Protein AF-A0A382EM80-F1 (afdb_monomer_lite)

pLDDT: mean 90.79, std 9.09, range [47.22, 98.44]

Sequence (109 aa):
MYPLLPIPTELSFEPINLCNAKCYCCPYAWLGEDKEYRGKKMSTKQITLLMNSFADLLKKYNVPPWVAHVQPWRYSDPLVCPDLELILELAAKNKMQVIITTNGVSFTE

Organism: NCBI:txid408172

Structure (mmCIF, N/CA/C/O backbone):
data_AF-A0A382EM80-F1
#
_entry.id   AF-A0A382EM80-F1
#
loop_
_atom_site.group_PDB
_atom_site.id
_atom_site.type_symbol
_atom_site.label_atom_id
_atom_site.label_alt_id
_atom_site.label_comp_id
_atom_site.label_asym_id
_atom_site.label_entity_id
_atom_site.label_seq_id
_atom_site.pdbx_PDB_ins_code
_atom_site.Cartn_x
_atom_site.Cartn_y
_atom_site.Cartn_z
_atom_site.occupancy
_atom_site.B_iso_or_equiv
_atom_site.auth_seq_id
_atom_site.auth_comp_id
_atom_site.auth_asym_id
_atom_site.auth_atom_id
_atom_site.pdbx_PDB_model_num
ATOM 1 N N . MET A 1 1 ? -28.758 -3.752 5.246 1.00 47.22 1 MET A N 1
ATOM 2 C CA . MET A 1 1 ? -28.529 -2.327 4.928 1.00 47.22 1 MET A CA 1
ATOM 3 C C . MET A 1 1 ? -27.233 -1.948 5.618 1.00 47.22 1 MET A C 1
ATOM 5 O O . MET A 1 1 ? -27.162 -2.126 6.828 1.00 47.22 1 MET A O 1
ATOM 9 N N . TYR A 1 2 ? -26.184 -1.588 4.876 1.00 56.69 2 TYR A N 1
ATOM 10 C CA . TYR A 1 2 ? -24.927 -1.174 5.504 1.00 56.69 2 TYR A CA 1
ATOM 11 C C . TYR A 1 2 ? -25.200 0.066 6.367 1.00 56.69 2 TYR A C 1
ATOM 13 O O . TYR A 1 2 ? -25.930 0.947 5.905 1.00 56.69 2 TYR A O 1
ATOM 21 N N . PRO A 1 3 ? -24.700 0.135 7.613 1.00 64.56 3 PRO A N 1
ATOM 22 C CA . PRO A 1 3 ? -24.824 1.348 8.405 1.00 64.56 3 PRO A CA 1
ATOM 23 C C . PRO A 1 3 ? -24.213 2.512 7.618 1.00 64.56 3 PRO A C 1
ATOM 25 O O . PRO A 1 3 ? -23.118 2.386 7.072 1.00 64.56 3 PRO A O 1
ATOM 28 N N . LEU A 1 4 ? -24.944 3.625 7.529 1.00 74.44 4 LEU A N 1
ATOM 29 C CA . LEU A 1 4 ? -24.432 4.866 6.954 1.00 74.44 4 LEU A CA 1
ATOM 30 C C . LEU A 1 4 ? -23.273 5.343 7.830 1.00 74.44 4 LEU A C 1
ATOM 32 O O . LEU A 1 4 ? -23.479 5.909 8.903 1.00 74.44 4 LEU A O 1
ATOM 36 N N . LEU A 1 5 ? -22.052 5.063 7.389 1.00 80.25 5 LEU A N 1
ATOM 37 C CA . LEU A 1 5 ? -20.855 5.586 8.024 1.00 80.25 5 LEU A CA 1
ATOM 38 C C . LEU A 1 5 ? -20.639 7.024 7.533 1.00 80.25 5 LEU A C 1
ATOM 40 O O . LEU A 1 5 ? -20.741 7.283 6.335 1.00 80.25 5 LEU A O 1
ATOM 44 N N . PRO A 1 6 ? -20.323 7.974 8.429 1.00 88.12 6 PRO A N 1
ATOM 45 C CA . PRO A 1 6 ? -20.110 9.378 8.067 1.00 88.12 6 PRO A CA 1
ATOM 46 C C . PRO A 1 6 ? -18.750 9.623 7.390 1.00 88.12 6 PRO A C 1
ATOM 48 O O . PRO A 1 6 ? -18.378 10.769 7.148 1.00 88.12 6 PRO A O 1
ATOM 51 N N . ILE A 1 7 ? -17.986 8.559 7.128 1.00 92.12 7 ILE A N 1
ATOM 52 C CA . ILE A 1 7 ? -16.653 8.598 6.533 1.00 92.12 7 ILE A CA 1
ATOM 53 C C . ILE A 1 7 ? -16.512 7.516 5.460 1.00 92.12 7 ILE A C 1
ATOM 55 O O . ILE A 1 7 ? -17.178 6.480 5.548 1.00 92.12 7 ILE A O 1
ATOM 59 N N . PRO A 1 8 ? -15.604 7.703 4.491 1.00 92.81 8 PRO A N 1
ATOM 60 C CA . PRO A 1 8 ? -15.187 6.623 3.611 1.00 92.81 8 PRO A CA 1
ATOM 61 C C . PRO A 1 8 ? -14.561 5.476 4.411 1.00 92.81 8 PRO A C 1
ATOM 63 O O . PRO A 1 8 ? -13.757 5.702 5.315 1.00 92.81 8 PRO A O 1
ATOM 66 N N . THR A 1 9 ? -14.895 4.242 4.041 1.00 93.50 9 THR A N 1
ATOM 67 C CA . THR A 1 9 ? -14.228 3.023 4.528 1.00 93.50 9 THR A CA 1
ATOM 68 C C . THR A 1 9 ? -13.182 2.501 3.551 1.00 93.50 9 THR A C 1
ATOM 70 O O . THR A 1 9 ? -12.638 1.422 3.762 1.00 93.50 9 THR A O 1
ATOM 73 N N . GLU A 1 10 ? -12.887 3.253 2.494 1.00 95.44 10 GLU A N 1
ATOM 74 C CA . GLU A 1 10 ? -11.867 2.910 1.512 1.00 95.44 10 GLU A CA 1
ATOM 75 C C . GLU A 1 10 ? -10.877 4.063 1.349 1.00 95.44 10 GLU A C 1
ATOM 77 O O . GLU A 1 10 ? -11.270 5.220 1.179 1.00 95.44 10 GLU A O 1
ATOM 82 N N . LEU A 1 11 ? -9.589 3.729 1.387 1.00 96.31 11 LEU A N 1
ATOM 83 C CA . LEU A 1 11 ? -8.491 4.630 1.073 1.00 96.31 11 LEU A CA 1
ATOM 84 C C . LEU A 1 11 ? -7.753 4.108 -0.159 1.00 96.31 11 LEU A C 1
ATOM 86 O O . LEU A 1 11 ? -7.043 3.108 -0.076 1.00 96.31 11 LEU A O 1
ATOM 90 N N . SER A 1 12 ? -7.846 4.821 -1.278 1.00 95.06 12 SER A N 1
ATOM 91 C CA . SER A 1 12 ? -7.058 4.518 -2.476 1.00 95.06 12 SER A CA 1
ATOM 92 C C . SER A 1 12 ? -6.058 5.632 -2.800 1.00 95.06 12 SER A C 1
ATOM 94 O O . SER A 1 12 ? -6.420 6.804 -2.936 1.00 95.06 12 SER A O 1
ATOM 96 N N . PHE A 1 13 ? -4.783 5.268 -2.945 1.00 94.69 13 PHE A N 1
ATOM 97 C CA . PHE A 1 13 ? -3.670 6.193 -3.184 1.00 94.69 13 PHE A CA 1
ATOM 98 C C . PHE A 1 13 ? -2.569 5.542 -4.030 1.00 94.69 13 PHE A C 1
ATOM 100 O O . PHE A 1 13 ? -2.560 4.329 -4.214 1.00 94.69 13 PHE A O 1
ATOM 107 N N . GLU A 1 14 ? -1.647 6.348 -4.551 1.00 93.19 14 GLU A N 1
ATOM 108 C CA . GLU A 1 14 ? -0.570 5.875 -5.425 1.00 93.19 14 GLU A CA 1
ATOM 109 C C . GLU A 1 14 ? 0.789 6.108 -4.742 1.00 93.19 14 GLU A C 1
ATOM 111 O O . GLU A 1 14 ? 1.279 7.240 -4.732 1.00 93.19 14 GLU A O 1
ATOM 116 N N . PRO A 1 15 ? 1.384 5.088 -4.090 1.00 94.19 15 PRO A N 1
ATOM 117 C CA . PRO A 1 15 ? 2.646 5.259 -3.365 1.00 94.19 15 PRO A CA 1
ATOM 118 C C . PRO A 1 15 ? 3.829 5.498 -4.309 1.00 94.19 15 PRO A C 1
ATOM 120 O O . PRO A 1 15 ? 4.790 6.169 -3.933 1.00 94.19 15 PRO A O 1
ATOM 123 N N . ILE A 1 16 ? 3.765 4.977 -5.533 1.00 92.75 16 ILE A N 1
ATOM 124 C CA . ILE A 1 16 ? 4.762 5.182 -6.579 1.00 92.75 16 ILE A CA 1
ATOM 125 C C . ILE A 1 16 ? 4.087 5.101 -7.939 1.00 92.75 16 ILE A C 1
ATOM 127 O O . ILE A 1 16 ? 3.285 4.211 -8.152 1.00 92.75 16 ILE A O 1
ATOM 131 N N . ASN A 1 17 ? 4.454 5.968 -8.875 1.00 91.06 17 ASN A N 1
ATOM 132 C CA . ASN A 1 17 ? 3.991 5.917 -10.261 1.00 91.06 17 ASN A CA 1
ATOM 133 C C . ASN A 1 17 ? 4.902 5.003 -11.100 1.00 91.06 17 ASN A C 1
ATOM 135 O O . ASN A 1 17 ? 5.746 5.487 -11.864 1.00 91.06 17 ASN A O 1
ATOM 139 N N . LEU A 1 18 ? 4.809 3.685 -10.913 1.00 90.31 18 LEU A N 1
ATOM 140 C CA . LEU A 1 18 ? 5.691 2.723 -11.575 1.00 90.31 18 LEU A CA 1
ATOM 141 C C . LEU A 1 18 ? 4.985 1.397 -11.874 1.00 90.31 18 LEU A C 1
ATOM 143 O O . LEU A 1 18 ? 4.429 0.757 -10.992 1.00 90.31 18 LEU A O 1
ATOM 147 N N . CYS A 1 19 ? 5.074 0.953 -13.125 1.00 90.75 19 CYS A N 1
ATOM 148 C CA . CYS A 1 19 ? 4.590 -0.346 -13.581 1.00 90.75 19 CYS A CA 1
ATOM 149 C C . CYS A 1 19 ? 5.641 -0.972 -14.510 1.00 90.75 19 CYS A C 1
ATOM 151 O O . CYS A 1 19 ? 6.291 -0.257 -15.279 1.00 90.75 19 CYS A O 1
ATOM 153 N N . ASN A 1 20 ? 5.827 -2.292 -14.429 1.00 90.25 20 ASN A N 1
ATOM 154 C CA . ASN A 1 20 ? 6.732 -3.069 -15.287 1.00 90.25 20 ASN A CA 1
ATOM 155 C C . ASN A 1 20 ? 6.047 -3.680 -16.521 1.00 90.25 20 ASN A C 1
ATOM 157 O O . ASN A 1 20 ? 6.732 -4.250 -17.366 1.00 90.25 20 ASN A O 1
ATOM 161 N N . ALA A 1 21 ? 4.728 -3.534 -16.666 1.00 89.62 21 ALA A N 1
ATOM 162 C CA . ALA A 1 21 ? 3.988 -4.030 -17.820 1.00 89.62 21 ALA A CA 1
ATOM 163 C C . ALA A 1 21 ? 3.577 -2.903 -18.777 1.00 89.62 21 ALA A C 1
ATOM 165 O O . ALA A 1 21 ? 3.237 -1.793 -18.368 1.00 89.62 21 ALA A O 1
ATOM 166 N N . LYS A 1 22 ? 3.539 -3.222 -20.075 1.00 87.69 22 LYS A N 1
ATOM 167 C CA . LYS A 1 22 ? 2.932 -2.385 -21.119 1.00 87.69 22 LYS A CA 1
ATOM 168 C C . LYS A 1 22 ? 1.667 -3.057 -21.645 1.00 87.69 22 LYS A C 1
ATOM 170 O O . LYS A 1 22 ? 1.659 -3.639 -22.727 1.00 87.69 22 LYS A O 1
ATOM 175 N N . CYS A 1 23 ? 0.603 -3.020 -20.850 1.00 88.94 23 CYS A N 1
ATOM 176 C CA . CYS A 1 23 ? -0.668 -3.634 -21.226 1.00 88.94 23 CYS A CA 1
ATOM 177 C C . CYS A 1 23 ? -1.341 -2.835 -22.352 1.00 88.94 23 CYS A C 1
ATOM 179 O O . CYS A 1 23 ? -1.526 -1.626 -22.221 1.00 88.94 23 CYS A O 1
ATOM 181 N N . TYR A 1 24 ? -1.771 -3.520 -23.417 1.00 89.25 24 TYR A N 1
ATOM 182 C CA . TYR A 1 24 ? -2.425 -2.909 -24.585 1.00 89.25 24 TYR A CA 1
ATOM 183 C C . TYR A 1 24 ? -3.646 -2.045 -24.223 1.00 89.25 24 TYR A C 1
ATOM 185 O O . TYR A 1 24 ? -3.866 -0.997 -24.819 1.00 89.25 24 TYR A O 1
ATOM 193 N N . CYS A 1 25 ? -4.424 -2.466 -23.224 1.00 89.69 25 CYS A N 1
ATOM 194 C CA . CYS A 1 25 ? -5.643 -1.787 -22.792 1.00 89.69 25 CYS A CA 1
ATOM 195 C C . CYS A 1 25 ? -5.447 -0.823 -21.612 1.00 89.69 25 CYS A C 1
ATOM 197 O O . CYS A 1 25 ? -6.441 -0.332 -21.083 1.00 89.69 25 CYS A O 1
ATOM 199 N N . CYS A 1 26 ? -4.213 -0.565 -21.156 1.00 89.19 26 CYS A N 1
ATOM 200 C CA . CYS A 1 26 ? -4.004 0.297 -19.994 1.00 89.19 26 CYS A CA 1
ATOM 201 C C . CYS A 1 26 ? -4.363 1.755 -20.338 1.00 89.19 26 CYS A C 1
ATOM 203 O O . CYS A 1 26 ? -3.665 2.374 -21.146 1.00 89.19 26 CYS A O 1
ATOM 205 N N . PRO A 1 27 ? -5.382 2.355 -19.689 1.00 87.06 27 PRO A N 1
ATOM 206 C CA . PRO A 1 27 ? -5.765 3.744 -19.957 1.00 87.06 27 PRO A CA 1
ATOM 207 C C . PRO A 1 27 ? -4.705 4.757 -19.484 1.00 87.06 27 PRO A C 1
ATOM 209 O O . PRO A 1 27 ? -4.790 5.945 -19.794 1.00 87.06 27 PRO A O 1
ATOM 212 N N . TYR A 1 28 ? -3.684 4.277 -18.768 1.00 84.12 28 TYR A N 1
ATOM 213 C CA . TYR A 1 28 ? -2.577 5.043 -18.201 1.00 84.12 28 TYR A CA 1
ATOM 214 C C . TYR A 1 28 ? -1.223 4.681 -18.820 1.00 84.12 28 TYR A C 1
ATOM 216 O O . TYR A 1 28 ? -0.193 5.112 -18.312 1.00 84.12 28 TYR A O 1
ATOM 224 N N . ALA A 1 29 ? -1.186 3.911 -19.917 1.00 82.75 29 ALA A N 1
ATOM 225 C CA . ALA A 1 29 ? 0.074 3.506 -20.551 1.00 82.75 29 ALA A CA 1
ATOM 226 C C . ALA A 1 29 ? 0.971 4.712 -20.897 1.00 82.75 29 ALA A C 1
ATOM 228 O O . ALA A 1 29 ? 2.185 4.659 -20.710 1.00 82.75 29 ALA A O 1
ATOM 229 N N . TRP A 1 30 ? 0.356 5.821 -21.315 1.00 81.88 30 TRP A N 1
ATOM 230 C CA . TRP A 1 30 ? 1.029 7.079 -21.642 1.00 81.88 30 TRP A CA 1
ATOM 231 C C . TRP A 1 30 ? 1.690 7.755 -20.425 1.00 81.88 30 TRP A C 1
ATOM 233 O O . TRP A 1 30 ? 2.725 8.400 -20.577 1.00 81.88 30 TRP A O 1
ATOM 243 N N . LEU A 1 31 ? 1.166 7.565 -19.206 1.00 81.88 31 LEU A N 1
ATOM 244 C CA . LEU A 1 31 ? 1.765 8.104 -17.976 1.00 81.88 31 LEU A CA 1
ATOM 245 C C . LEU A 1 31 ? 3.114 7.450 -17.647 1.00 81.88 31 LEU A C 1
ATOM 247 O O . LEU A 1 31 ? 3.964 8.064 -17.007 1.00 81.88 31 LEU A O 1
ATOM 251 N N . GLY A 1 32 ? 3.342 6.217 -18.109 1.00 77.44 32 GLY A N 1
ATOM 252 C CA . GLY A 1 32 ? 4.644 5.556 -18.005 1.00 77.44 32 GLY A CA 1
ATOM 253 C C . GLY A 1 32 ? 5.715 6.152 -18.931 1.00 77.44 32 GLY A C 1
ATOM 254 O O . GLY A 1 32 ? 6.903 5.884 -18.746 1.00 77.44 32 GLY A O 1
ATOM 255 N N . GLU A 1 33 ? 5.323 6.950 -19.924 1.00 81.88 33 GLU A N 1
ATOM 256 C CA . GLU A 1 33 ? 6.241 7.620 -20.855 1.00 81.88 33 GLU A CA 1
ATOM 257 C C . GLU A 1 33 ? 6.563 9.056 -20.421 1.00 81.88 33 GLU A C 1
ATOM 259 O O . GLU A 1 33 ? 7.617 9.591 -20.774 1.00 81.88 33 GLU A O 1
ATOM 264 N N . ASP A 1 34 ? 5.702 9.654 -19.595 1.00 86.44 34 ASP A N 1
ATOM 265 C CA . ASP A 1 34 ? 5.919 10.969 -19.006 1.00 86.44 34 ASP A CA 1
ATOM 266 C C . ASP A 1 34 ? 7.006 10.913 -17.916 1.00 86.44 34 ASP A C 1
ATOM 268 O O . ASP A 1 34 ? 6.823 10.350 -16.833 1.00 86.44 34 ASP A O 1
ATOM 272 N N . LYS A 1 35 ? 8.156 11.534 -18.199 1.00 82.88 35 LYS A N 1
ATOM 273 C CA . LYS A 1 35 ? 9.303 11.625 -17.278 1.00 82.88 35 LYS A CA 1
ATOM 274 C C . LYS A 1 35 ? 8.994 12.436 -16.024 1.00 82.88 35 LYS A C 1
ATOM 276 O O . LYS A 1 35 ? 9.617 12.207 -14.992 1.00 82.88 35 LYS A O 1
ATOM 281 N N . GLU A 1 36 ? 8.043 13.359 -16.111 1.00 85.81 36 GLU A N 1
ATOM 282 C CA . GLU A 1 36 ? 7.579 14.136 -14.972 1.00 85.81 36 GLU A CA 1
ATOM 283 C C . GLU A 1 36 ? 6.579 13.351 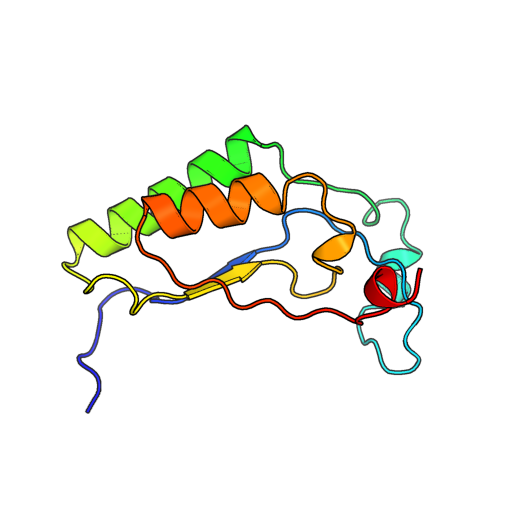-14.127 1.00 85.81 36 GLU A C 1
ATOM 285 O O . GLU A 1 36 ? 6.275 13.771 -13.017 1.00 85.81 36 GLU A O 1
ATOM 290 N N . TYR A 1 37 ? 6.056 12.217 -14.588 1.00 82.94 37 TYR A N 1
ATOM 291 C CA . TYR A 1 37 ? 5.112 11.412 -13.817 1.00 82.94 37 TYR A CA 1
ATOM 292 C C . TYR A 1 37 ? 5.734 10.112 -13.310 1.00 82.94 37 TYR A C 1
ATOM 294 O O . TYR A 1 37 ? 5.559 9.759 -12.139 1.00 82.94 37 TYR A O 1
ATOM 302 N N . ARG A 1 38 ? 6.481 9.413 -14.168 1.00 85.31 38 ARG A N 1
ATOM 303 C CA . ARG A 1 38 ? 7.072 8.107 -13.877 1.00 85.31 38 ARG A CA 1
ATOM 304 C C . ARG A 1 38 ? 8.093 8.181 -12.747 1.00 85.31 38 ARG A C 1
ATOM 306 O O . ARG A 1 38 ? 8.989 9.017 -12.734 1.00 85.31 38 ARG A O 1
ATOM 313 N N . GLY A 1 39 ? 7.992 7.242 -11.811 1.00 84.00 39 GLY A N 1
ATOM 314 C CA . GLY A 1 39 ? 8.925 7.107 -10.694 1.00 84.00 39 GLY A CA 1
ATOM 315 C C . GLY A 1 39 ? 8.744 8.150 -9.590 1.00 84.00 39 GLY A C 1
ATOM 316 O O . GLY A 1 39 ? 9.406 8.039 -8.556 1.00 84.00 39 GLY A O 1
ATOM 317 N N . LYS A 1 40 ? 7.826 9.121 -9.747 1.00 90.62 40 LYS A N 1
ATOM 318 C CA . LYS A 1 40 ? 7.389 9.950 -8.620 1.00 90.62 40 LYS A CA 1
ATOM 319 C C . LYS A 1 40 ? 6.808 9.035 -7.550 1.00 90.62 40 LYS A C 1
ATOM 321 O O . LYS A 1 40 ? 5.971 8.181 -7.838 1.00 90.62 40 LYS A O 1
ATOM 326 N N . LYS A 1 41 ? 7.291 9.204 -6.323 1.00 93.19 41 LYS A N 1
ATOM 327 C CA . LYS A 1 41 ? 6.923 8.370 -5.184 1.00 93.19 41 LYS A CA 1
ATOM 328 C C . LYS A 1 41 ? 6.641 9.210 -3.958 1.00 93.19 41 LYS A C 1
ATOM 330 O O . LYS A 1 41 ? 7.261 10.255 -3.748 1.00 93.19 41 LYS A O 1
ATOM 335 N N . MET A 1 42 ? 5.735 8.716 -3.132 1.00 95.56 42 MET A N 1
ATOM 336 C CA . MET A 1 42 ? 5.599 9.175 -1.764 1.00 95.56 42 MET A CA 1
ATOM 337 C C . MET A 1 42 ? 6.834 8.749 -0.969 1.00 95.56 42 MET A C 1
ATOM 339 O O . MET A 1 42 ? 7.429 7.701 -1.203 1.00 95.56 42 MET A O 1
ATOM 343 N N . SER A 1 43 ? 7.227 9.566 -0.001 1.00 96.69 43 SER A N 1
ATOM 344 C CA . SER A 1 43 ? 8.169 9.128 1.025 1.00 96.69 43 SER A CA 1
ATOM 345 C C . SER A 1 43 ? 7.491 8.164 2.002 1.00 96.69 43 SER A C 1
ATOM 347 O O . SER A 1 43 ? 6.308 8.307 2.316 1.00 96.69 43 SER A O 1
ATOM 349 N N . THR A 1 44 ? 8.271 7.260 2.593 1.00 96.31 44 THR A N 1
ATOM 350 C CA . THR A 1 44 ? 7.858 6.376 3.697 1.00 96.31 44 THR A CA 1
ATOM 351 C C . THR A 1 44 ? 7.146 7.140 4.825 1.00 96.31 44 THR A C 1
ATOM 353 O O . THR A 1 44 ? 6.150 6.670 5.377 1.00 96.31 44 THR A O 1
ATOM 356 N N . LYS A 1 45 ? 7.590 8.370 5.135 1.00 97.75 45 LYS A N 1
ATOM 357 C CA . LYS A 1 45 ? 6.933 9.250 6.118 1.00 97.75 45 LYS A CA 1
ATOM 358 C C . LYS A 1 45 ? 5.527 9.664 5.680 1.00 97.75 45 LYS A C 1
ATOM 360 O O . LYS A 1 45 ? 4.617 9.646 6.502 1.00 97.75 45 LYS A O 1
ATOM 365 N N . GLN A 1 46 ? 5.337 10.017 4.408 1.00 97.88 46 GLN A N 1
ATOM 366 C CA . GLN A 1 46 ? 4.021 10.381 3.872 1.00 97.88 46 GLN A CA 1
ATOM 367 C C . GLN A 1 46 ? 3.063 9.185 3.864 1.00 97.88 46 GLN A C 1
ATOM 369 O O . GLN A 1 46 ? 1.912 9.348 4.257 1.00 97.88 46 GLN A O 1
ATOM 374 N N . ILE A 1 47 ? 3.537 7.992 3.485 1.00 97.81 47 ILE A N 1
ATOM 375 C CA . ILE A 1 47 ? 2.746 6.748 3.522 1.00 97.81 47 ILE A CA 1
ATOM 376 C C . ILE A 1 47 ? 2.313 6.446 4.963 1.00 97.81 47 ILE A C 1
ATOM 378 O O . ILE A 1 47 ? 1.127 6.277 5.243 1.00 97.81 47 ILE A O 1
ATOM 382 N N . THR A 1 48 ? 3.267 6.473 5.896 1.00 98.31 48 THR A N 1
ATOM 383 C CA . THR A 1 48 ? 3.018 6.230 7.324 1.00 98.31 48 THR A CA 1
ATOM 384 C C . THR A 1 48 ? 2.015 7.225 7.903 1.00 98.31 48 THR A C 1
ATOM 386 O O . THR A 1 48 ? 1.095 6.830 8.620 1.00 98.31 48 THR A O 1
ATOM 389 N N . LEU A 1 49 ? 2.174 8.516 7.596 1.00 98.44 49 LEU A N 1
ATOM 390 C CA . LEU A 1 49 ? 1.263 9.558 8.060 1.00 98.44 49 LEU A CA 1
ATOM 391 C C . LEU A 1 49 ? -0.149 9.339 7.510 1.00 98.44 49 LEU A C 1
ATOM 393 O O . LEU A 1 49 ? -1.105 9.380 8.281 1.00 98.44 49 LEU A O 1
ATOM 397 N N . LEU A 1 50 ? -0.280 9.078 6.207 1.00 98.12 50 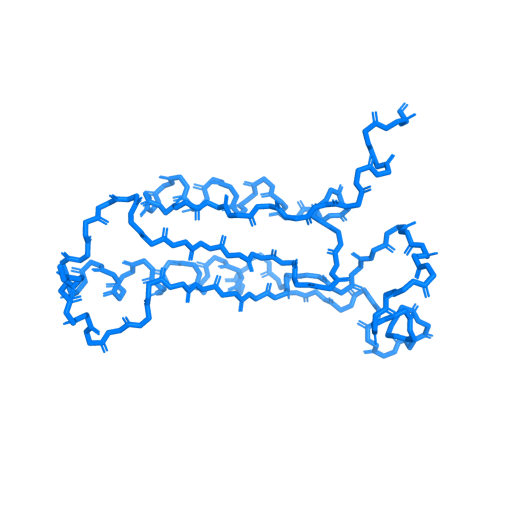LEU A N 1
ATOM 398 C CA . LEU A 1 50 ? -1.569 8.873 5.549 1.00 98.12 50 LEU A CA 1
ATOM 399 C C . LEU A 1 50 ? -2.321 7.676 6.143 1.00 98.12 50 LEU A C 1
ATOM 401 O O . LEU A 1 50 ? -3.472 7.816 6.556 1.00 98.12 50 LEU A O 1
ATOM 405 N N . MET A 1 51 ? -1.664 6.516 6.230 1.00 98.19 51 MET A N 1
ATOM 406 C CA . MET A 1 51 ? -2.299 5.282 6.699 1.00 98.19 51 MET A CA 1
ATOM 407 C C . MET A 1 51 ? -2.706 5.358 8.171 1.00 98.19 51 MET A C 1
ATOM 409 O O . MET A 1 51 ? -3.810 4.941 8.519 1.00 98.19 51 MET A O 1
ATOM 413 N N . ASN A 1 52 ? -1.859 5.928 9.035 1.00 98.44 52 ASN A N 1
ATOM 414 C CA . ASN A 1 52 ? -2.213 6.097 10.446 1.00 98.44 52 ASN A CA 1
ATOM 415 C C . ASN A 1 52 ? -3.319 7.143 10.632 1.00 98.44 52 ASN A C 1
ATOM 417 O O . ASN A 1 52 ? -4.237 6.909 11.409 1.00 98.44 52 ASN A O 1
ATOM 421 N N . SER A 1 53 ? -3.296 8.244 9.871 1.00 98.19 53 SER A N 1
ATOM 422 C CA . SER A 1 53 ? -4.358 9.262 9.937 1.00 98.19 53 SER A CA 1
ATOM 423 C C . SER A 1 53 ? -5.714 8.696 9.511 1.00 98.19 53 SER A C 1
ATOM 425 O O . SER A 1 53 ? -6.733 8.984 10.138 1.00 98.19 53 SER A O 1
ATOM 427 N N . PHE A 1 54 ? -5.736 7.856 8.471 1.00 98.00 54 PHE A N 1
ATOM 428 C CA . PHE A 1 54 ? -6.949 7.153 8.060 1.00 98.00 54 PHE A CA 1
ATOM 429 C C . PHE A 1 54 ? -7.420 6.167 9.137 1.00 98.00 54 PHE A C 1
ATOM 431 O O . PHE A 1 54 ? -8.591 6.179 9.507 1.00 98.00 54 PHE A O 1
ATOM 438 N N . ALA A 1 55 ? -6.513 5.381 9.721 1.00 97.81 55 ALA A N 1
ATOM 439 C CA . ALA A 1 55 ? -6.851 4.467 10.809 1.00 97.81 55 ALA A CA 1
ATOM 440 C C . ALA A 1 55 ? -7.402 5.185 12.053 1.00 97.81 55 ALA A C 1
ATOM 442 O O . ALA A 1 55 ? -8.335 4.698 12.692 1.00 97.81 55 ALA A O 1
ATOM 443 N N . ASP A 1 56 ? -6.865 6.353 12.398 1.00 97.88 56 ASP A N 1
ATOM 444 C CA . ASP A 1 56 ? -7.358 7.153 13.518 1.00 97.88 56 ASP A CA 1
ATOM 445 C C . ASP A 1 56 ? -8.754 7.724 13.239 1.00 97.88 56 ASP A C 1
ATOM 447 O O . ASP A 1 56 ? -9.594 7.768 14.142 1.00 97.88 56 ASP A O 1
ATOM 451 N N . LEU A 1 57 ? -9.051 8.065 11.980 1.00 96.56 57 LEU A N 1
ATOM 452 C CA . LEU A 1 57 ? -10.403 8.418 11.550 1.00 96.56 57 LEU A CA 1
ATOM 453 C C . LEU A 1 57 ? -11.369 7.234 11.721 1.00 96.56 57 LEU A C 1
ATOM 455 O O . LEU A 1 57 ? -12.446 7.406 12.289 1.00 96.56 57 LEU A O 1
ATOM 459 N N . LEU A 1 58 ? -10.977 6.027 11.304 1.00 96.38 58 LEU A N 1
ATOM 460 C CA . LEU A 1 58 ? -11.787 4.814 11.477 1.00 96.38 58 LEU A CA 1
ATOM 461 C C . LEU A 1 58 ? -12.095 4.539 12.958 1.00 96.38 58 LEU A C 1
ATOM 463 O O . LEU A 1 58 ? -13.248 4.282 13.309 1.00 96.38 58 LEU A O 1
ATOM 467 N N . LYS A 1 59 ? -11.092 4.666 13.839 1.00 95.94 59 LYS A N 1
ATOM 468 C CA . LYS A 1 59 ? -11.265 4.521 15.296 1.00 95.94 59 LYS A CA 1
ATOM 469 C C . LYS A 1 59 ? -12.207 5.579 15.863 1.00 95.94 59 LYS A C 1
ATOM 471 O O . LYS A 1 59 ? -13.099 5.239 16.633 1.00 95.94 59 LYS A O 1
ATOM 476 N N . LYS A 1 60 ? -12.047 6.846 15.459 1.00 96.12 60 LYS A N 1
ATOM 477 C CA . LYS A 1 60 ? -12.898 7.962 15.904 1.00 96.12 60 LYS A CA 1
ATOM 478 C C . LYS A 1 60 ? -14.383 7.700 15.638 1.00 96.12 60 LYS A C 1
ATOM 480 O O . LYS A 1 60 ? -15.221 8.100 16.440 1.00 96.12 60 LYS A O 1
ATOM 485 N N . TYR A 1 61 ? -14.699 7.035 14.530 1.00 94.75 61 TYR A N 1
ATOM 486 C CA . TYR A 1 61 ? -16.070 6.701 14.140 1.00 94.75 61 TYR A CA 1
ATOM 487 C C . TYR A 1 61 ? -16.476 5.257 14.470 1.00 94.75 61 TYR A C 1
ATOM 489 O O . TYR A 1 61 ? -17.516 4.801 14.002 1.00 94.75 61 TYR A O 1
ATOM 497 N N . ASN A 1 62 ? -15.699 4.552 15.302 1.00 94.00 62 ASN A N 1
ATOM 498 C CA . ASN A 1 62 ? -15.966 3.180 15.742 1.00 94.00 62 ASN A CA 1
ATOM 499 C C . ASN A 1 62 ? -16.204 2.193 14.583 1.00 94.00 62 ASN A C 1
ATOM 501 O O . ASN A 1 62 ? -17.031 1.285 14.691 1.00 94.00 62 ASN A O 1
ATOM 505 N N . VAL A 1 63 ? -15.487 2.361 13.466 1.00 93.50 63 VAL A N 1
ATOM 506 C CA . VAL A 1 63 ? -15.549 1.401 12.359 1.00 93.50 63 VAL A CA 1
ATOM 507 C C . VAL A 1 63 ? -14.950 0.071 12.836 1.00 93.50 63 VAL A C 1
ATOM 509 O O . VAL A 1 63 ? -13.841 0.073 13.382 1.00 93.50 63 VAL A O 1
ATOM 512 N N . PRO A 1 64 ? -15.646 -1.068 12.658 1.00 93.62 64 PRO A N 1
ATOM 513 C CA . PRO A 1 64 ? -15.127 -2.356 13.095 1.00 93.62 64 PRO A CA 1
ATOM 514 C C . PRO A 1 64 ? -13.802 -2.710 12.398 1.00 93.62 64 PRO A C 1
ATOM 516 O O . PRO A 1 64 ? -13.592 -2.345 11.236 1.00 93.62 64 PRO A O 1
ATOM 519 N N . PRO A 1 65 ? -12.907 -3.447 13.079 1.00 95.81 65 PRO A N 1
ATOM 520 C CA . PRO A 1 65 ? -11.665 -3.907 12.469 1.00 95.81 65 PRO A CA 1
ATOM 521 C C . PRO A 1 65 ? -11.959 -4.785 11.248 1.00 95.81 65 PRO A C 1
ATOM 523 O O . PRO A 1 65 ? -12.950 -5.512 11.225 1.00 95.81 65 PRO A O 1
ATOM 526 N N . TRP A 1 66 ? -11.074 -4.735 10.255 1.00 95.44 66 TRP A N 1
ATOM 527 C CA . TRP A 1 66 ? -11.140 -5.517 9.016 1.00 95.44 66 TRP A CA 1
ATOM 528 C C . TRP A 1 66 ? -12.362 -5.243 8.130 1.00 95.44 66 TRP A C 1
ATOM 530 O O . TRP A 1 66 ? -12.669 -6.055 7.265 1.00 95.44 66 TRP A O 1
ATOM 540 N N . VAL A 1 67 ? -13.046 -4.110 8.314 1.00 93.75 67 VAL A N 1
ATOM 541 C CA . VAL A 1 67 ? -14.130 -3.652 7.421 1.00 93.75 67 VAL A CA 1
ATOM 542 C C . VAL A 1 67 ? -13.637 -2.620 6.408 1.00 93.75 67 VAL A C 1
ATOM 544 O O . VAL A 1 67 ? -14.140 -2.559 5.288 1.00 93.75 67 VAL A O 1
ATOM 547 N N . ALA A 1 68 ? -12.671 -1.792 6.803 1.00 95.62 68 ALA A N 1
ATOM 548 C CA . ALA A 1 68 ? -12.094 -0.791 5.922 1.00 95.62 68 ALA A CA 1
ATOM 549 C C . ALA A 1 68 ? -11.027 -1.399 5.006 1.00 95.62 68 ALA A C 1
ATOM 551 O O . ALA A 1 68 ? -10.266 -2.279 5.423 1.00 95.62 68 ALA A O 1
ATOM 552 N N . HIS A 1 69 ? -10.953 -0.872 3.788 1.00 96.31 69 HIS A N 1
ATOM 553 C CA . HIS A 1 69 ? -10.021 -1.305 2.759 1.00 96.31 69 HIS A CA 1
ATOM 554 C C . HIS A 1 69 ? -9.019 -0.200 2.446 1.00 96.31 69 HIS A C 1
ATOM 556 O O . HIS A 1 69 ? -9.336 0.990 2.423 1.00 96.31 69 HIS A O 1
ATOM 562 N N . VAL A 1 70 ? -7.798 -0.615 2.157 1.00 96.75 70 VAL A N 1
ATOM 563 C CA . VAL A 1 70 ? -6.790 0.200 1.507 1.00 96.75 70 VAL A CA 1
ATOM 564 C C . VAL A 1 70 ? -6.564 -0.413 0.136 1.00 96.75 70 VAL A C 1
ATOM 566 O O . VAL A 1 70 ? -6.299 -1.609 0.032 1.00 96.75 70 VAL A O 1
ATOM 569 N N . GLN A 1 71 ? -6.665 0.395 -0.911 1.00 94.88 71 GLN A N 1
ATOM 570 C CA . GLN A 1 71 ? -6.390 -0.020 -2.283 1.00 94.88 71 GLN A CA 1
ATOM 571 C C . GLN A 1 71 ? -5.285 0.875 -2.852 1.00 94.88 71 GLN A C 1
ATOM 573 O O . GLN A 1 71 ? -5.563 1.869 -3.535 1.00 94.88 71 GLN A O 1
ATOM 578 N N . PRO A 1 72 ? -4.020 0.596 -2.498 1.00 83.06 72 PRO A N 1
ATOM 579 C CA . PRO A 1 72 ? -2.890 1.293 -3.078 1.00 83.06 72 PRO A CA 1
ATOM 580 C C . PRO A 1 72 ? -2.677 0.784 -4.514 1.00 83.06 72 PRO A C 1
ATOM 582 O O . PRO A 1 72 ? -3.150 -0.296 -4.860 1.00 83.06 72 PRO A O 1
ATOM 585 N N . TRP A 1 73 ? -1.970 1.547 -5.346 1.00 90.56 73 TRP A N 1
ATOM 586 C CA . TRP A 1 73 ? -1.654 1.177 -6.736 1.00 90.56 73 TRP A CA 1
ATOM 587 C C . TRP A 1 73 ? -2.882 1.096 -7.647 1.00 90.56 73 TRP A C 1
ATOM 589 O O . TRP A 1 73 ? -3.339 0.025 -8.041 1.00 90.56 73 TRP A O 1
ATOM 599 N N . ARG A 1 74 ? -3.430 2.259 -8.014 1.00 82.19 74 ARG A N 1
ATOM 600 C CA . ARG A 1 74 ? -4.520 2.302 -9.002 1.00 82.19 74 ARG A CA 1
ATOM 601 C C . ARG A 1 74 ? -4.003 2.069 -10.415 1.00 82.19 74 ARG A C 1
ATOM 603 O O . ARG A 1 74 ? -4.715 1.493 -11.234 1.00 82.19 74 ARG A O 1
ATOM 610 N N . TYR A 1 75 ? -2.806 2.573 -10.708 1.00 83.75 75 TYR A N 1
ATOM 611 C CA . TYR A 1 75 ? -2.252 2.613 -12.069 1.00 83.75 75 TYR A CA 1
ATOM 612 C C . TYR A 1 75 ? -0.861 1.985 -12.166 1.00 83.75 75 TYR A C 1
ATOM 614 O O . TYR A 1 75 ? -0.368 1.708 -13.262 1.00 83.75 75 TYR A O 1
ATOM 622 N N . SER A 1 76 ? -0.236 1.774 -11.017 1.00 89.88 76 SER A N 1
ATOM 623 C CA . SER A 1 76 ? 1.070 1.152 -10.863 1.00 89.88 76 SER A CA 1
ATOM 624 C C . SER A 1 76 ? 0.943 -0.324 -10.535 1.00 89.88 76 SER A C 1
ATOM 626 O O . SER A 1 76 ? -0.144 -0.806 -10.226 1.00 89.88 76 SER A O 1
ATOM 628 N N . ASP A 1 77 ? 2.065 -1.038 -10.576 1.00 92.81 77 ASP A N 1
ATOM 629 C CA . ASP A 1 77 ? 2.092 -2.414 -10.098 1.00 92.81 77 ASP A CA 1
ATOM 630 C C . ASP A 1 77 ? 2.651 -2.479 -8.660 1.00 92.81 77 ASP A C 1
ATOM 632 O O . ASP A 1 77 ? 3.712 -1.908 -8.382 1.00 92.81 77 ASP A O 1
ATOM 636 N N . PRO A 1 78 ? 1.960 -3.154 -7.726 1.00 93.56 78 PRO A N 1
ATOM 637 C CA . PRO A 1 78 ? 2.397 -3.279 -6.338 1.00 93.56 78 PRO A CA 1
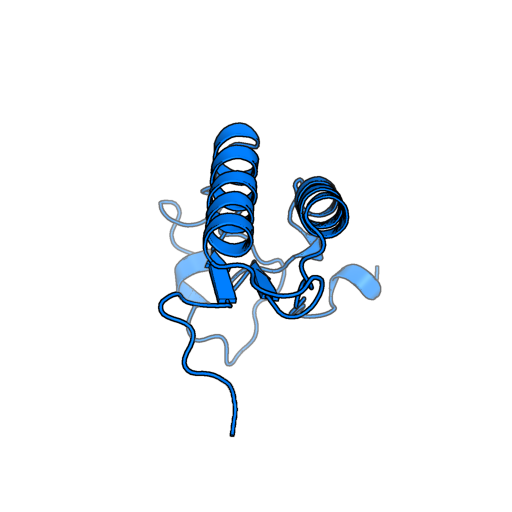ATOM 638 C C . PRO A 1 78 ? 3.720 -4.028 -6.185 1.00 93.56 78 PRO A C 1
ATOM 640 O O . PRO A 1 78 ? 4.493 -3.706 -5.286 1.00 93.56 78 PRO A O 1
ATOM 643 N N . LEU A 1 79 ? 4.012 -5.001 -7.053 1.00 93.25 79 LEU A N 1
ATOM 644 C CA . LEU A 1 79 ? 5.173 -5.884 -6.911 1.00 93.25 79 LEU A CA 1
ATOM 645 C C . LEU A 1 79 ? 6.490 -5.192 -7.272 1.00 93.25 79 LEU A C 1
ATOM 647 O O . LEU A 1 79 ? 7.558 -5.700 -6.951 1.00 93.25 79 LEU A O 1
ATOM 651 N N . VAL A 1 80 ? 6.430 -4.021 -7.910 1.00 91.12 80 VAL A N 1
ATOM 652 C CA . VAL A 1 80 ? 7.604 -3.170 -8.167 1.00 91.12 80 VAL A CA 1
ATOM 653 C C . VAL A 1 80 ? 7.721 -2.007 -7.178 1.00 91.12 80 VAL A C 1
ATOM 655 O O . VAL A 1 80 ? 8.587 -1.141 -7.330 1.00 91.12 80 VAL A O 1
ATOM 658 N N . CYS A 1 81 ? 6.852 -1.954 -6.163 1.00 92.25 81 CYS A N 1
ATOM 659 C CA . CYS A 1 81 ? 6.875 -0.921 -5.139 1.00 92.25 81 CYS A CA 1
ATOM 660 C C . CYS A 1 81 ? 7.795 -1.325 -3.972 1.00 92.25 81 CYS A C 1
ATOM 662 O O . CYS A 1 81 ? 7.504 -2.299 -3.278 1.00 92.25 81 CYS A O 1
ATOM 664 N N . PRO A 1 82 ? 8.863 -0.559 -3.677 1.00 92.44 82 PRO A N 1
ATOM 665 C CA . PRO A 1 82 ? 9.772 -0.885 -2.575 1.00 92.44 82 PRO A CA 1
ATOM 666 C C . PRO A 1 82 ? 9.125 -0.737 -1.189 1.00 92.44 82 PRO A C 1
ATOM 668 O O . PRO A 1 82 ? 9.602 -1.329 -0.229 1.00 92.44 82 PRO A O 1
ATOM 671 N N . ASP A 1 83 ? 8.045 0.042 -1.075 1.00 95.00 83 ASP A N 1
ATOM 672 C CA . ASP A 1 83 ? 7.304 0.260 0.173 1.00 95.00 83 ASP A CA 1
ATOM 673 C C . ASP A 1 83 ? 6.097 -0.700 0.324 1.00 95.00 83 ASP A C 1
ATOM 675 O O . ASP A 1 83 ? 5.257 -0.485 1.199 1.00 95.00 83 ASP A O 1
ATOM 679 N N . LEU A 1 84 ? 5.982 -1.751 -0.506 1.00 95.06 84 LEU A N 1
ATOM 680 C CA . LEU A 1 84 ? 4.895 -2.741 -0.418 1.00 95.06 84 LEU A CA 1
ATOM 681 C C . LEU A 1 84 ? 4.805 -3.357 0.987 1.00 95.06 84 LEU A C 1
ATOM 683 O O . LEU A 1 84 ? 3.740 -3.308 1.600 1.00 95.06 84 LEU A O 1
ATOM 687 N N . GLU A 1 85 ? 5.921 -3.866 1.514 1.00 96.56 85 GLU A N 1
ATOM 688 C CA . GLU A 1 85 ? 5.969 -4.502 2.840 1.00 96.56 85 GLU A CA 1
ATOM 689 C C . GLU A 1 85 ? 5.514 -3.537 3.941 1.00 96.56 85 GLU A C 1
ATOM 691 O O . GLU A 1 85 ? 4.628 -3.855 4.729 1.00 96.56 85 GLU A O 1
ATOM 696 N N . LEU A 1 86 ? 6.029 -2.303 3.923 1.00 97.38 86 LEU A N 1
ATOM 697 C CA . LEU A 1 86 ? 5.632 -1.250 4.858 1.00 97.38 86 LEU A CA 1
ATOM 698 C C . LEU A 1 86 ? 4.113 -1.019 4.842 1.00 97.38 86 LEU A C 1
ATOM 700 O O . LEU A 1 86 ? 3.494 -0.856 5.894 1.00 97.38 86 LEU A O 1
ATOM 704 N N . ILE A 1 87 ? 3.504 -0.966 3.655 1.00 97.19 87 ILE A N 1
ATOM 705 C CA . ILE A 1 87 ? 2.059 -0.764 3.514 1.00 97.19 87 ILE A CA 1
ATOM 706 C C . ILE A 1 87 ? 1.291 -1.952 4.110 1.00 97.19 87 ILE A C 1
ATOM 708 O O . ILE A 1 87 ? 0.315 -1.737 4.833 1.00 97.19 87 ILE A O 1
ATOM 712 N N . LEU A 1 88 ? 1.733 -3.189 3.866 1.00 97.88 88 LEU A N 1
ATOM 713 C CA . LEU A 1 88 ? 1.113 -4.388 4.442 1.00 97.88 88 LEU A CA 1
ATOM 714 C C . LEU A 1 88 ? 1.228 -4.408 5.973 1.00 97.88 88 LEU A C 1
ATOM 716 O O . LEU A 1 88 ? 0.225 -4.624 6.658 1.00 97.88 88 LEU A O 1
ATOM 720 N N . GLU A 1 89 ? 2.403 -4.095 6.521 1.00 98.38 89 GLU A N 1
ATOM 721 C CA . GLU A 1 89 ? 2.638 -3.999 7.966 1.00 98.38 89 GLU A CA 1
ATOM 722 C C . GLU A 1 89 ? 1.762 -2.920 8.619 1.00 98.38 89 GLU A C 1
ATOM 724 O O . GLU A 1 89 ? 1.123 -3.158 9.650 1.00 98.38 89 GLU A O 1
ATOM 729 N N . LEU A 1 90 ? 1.685 -1.728 8.015 1.00 98.38 90 LEU A N 1
ATOM 730 C CA . LEU A 1 90 ? 0.853 -0.628 8.508 1.00 98.38 90 LEU A CA 1
ATOM 731 C C . LEU A 1 90 ? -0.638 -0.968 8.456 1.00 98.38 90 LEU A C 1
ATOM 733 O O . LEU A 1 90 ? -1.374 -0.607 9.381 1.00 98.38 90 LEU A O 1
ATOM 737 N N . ALA A 1 91 ? -1.096 -1.650 7.405 1.00 97.88 91 ALA A N 1
ATOM 738 C CA . ALA A 1 91 ? -2.479 -2.094 7.290 1.00 97.88 91 ALA A CA 1
ATOM 739 C C . ALA A 1 91 ? -2.813 -3.159 8.341 1.00 97.88 91 ALA A C 1
ATOM 741 O O . ALA A 1 91 ? -3.805 -3.011 9.056 1.00 97.88 91 ALA A O 1
ATOM 742 N N . ALA A 1 92 ? -1.952 -4.166 8.513 1.00 98.25 92 ALA A N 1
ATOM 743 C CA . ALA A 1 92 ? -2.120 -5.209 9.521 1.00 98.25 92 ALA A CA 1
ATOM 744 C C . ALA A 1 92 ? -2.139 -4.628 10.943 1.00 98.25 92 ALA A C 1
ATOM 746 O O . ALA A 1 92 ? -3.054 -4.909 11.722 1.00 98.25 92 ALA A O 1
ATOM 747 N N . LYS A 1 93 ? -1.190 -3.734 11.261 1.00 98.31 93 LYS A N 1
ATOM 748 C CA . LYS A 1 93 ? -1.130 -3.008 12.541 1.00 98.31 93 LYS A CA 1
ATOM 749 C C . LYS A 1 93 ? -2.428 -2.255 12.837 1.00 98.31 93 LYS A C 1
ATOM 751 O O . LYS A 1 93 ? -2.892 -2.243 13.977 1.00 98.31 93 LYS A O 1
ATOM 756 N N . ASN A 1 94 ? -3.012 -1.624 11.821 1.00 98.12 94 ASN A N 1
ATOM 757 C CA . ASN A 1 94 ? -4.237 -0.838 11.942 1.00 98.12 94 ASN A CA 1
ATOM 758 C C . ASN A 1 94 ? -5.521 -1.646 11.673 1.00 98.12 94 ASN A C 1
ATOM 760 O O . ASN A 1 94 ? -6.607 -1.068 11.697 1.00 98.12 94 ASN A O 1
ATOM 7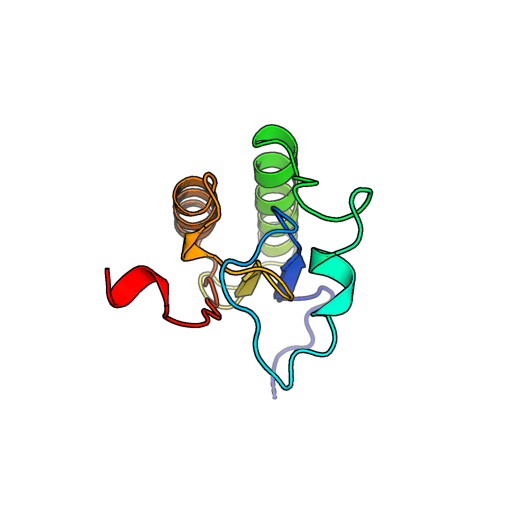64 N N . LYS A 1 95 ? -5.418 -2.970 11.475 1.00 98.12 95 LYS A N 1
ATOM 765 C CA . LYS A 1 95 ? -6.539 -3.885 11.201 1.00 98.12 95 LYS A CA 1
ATOM 766 C C . LYS A 1 95 ? -7.373 -3.458 9.987 1.00 98.12 95 LYS A C 1
ATOM 768 O O . LYS A 1 95 ? -8.603 -3.458 10.042 1.00 98.12 95 LYS A O 1
ATOM 773 N N . MET A 1 96 ? -6.704 -3.061 8.909 1.00 98.06 96 MET A N 1
ATOM 774 C CA . MET A 1 96 ? -7.318 -2.715 7.625 1.00 98.06 96 MET A CA 1
ATOM 775 C C . MET A 1 96 ? -7.034 -3.816 6.606 1.00 98.06 96 MET A C 1
ATOM 777 O O . MET A 1 96 ? -5.958 -4.412 6.620 1.00 98.06 96 MET A O 1
ATOM 781 N N . GLN A 1 97 ? -7.983 -4.076 5.711 1.00 97.81 97 GLN A N 1
ATOM 782 C CA . GLN A 1 97 ? -7.755 -4.982 4.588 1.00 97.81 97 GLN A CA 1
ATOM 783 C C . GLN A 1 97 ? -6.974 -4.261 3.486 1.00 97.81 97 GLN A C 1
ATOM 785 O O . GLN A 1 97 ? -7.195 -3.074 3.259 1.00 97.81 97 GLN A O 1
ATOM 790 N N . VAL A 1 98 ? -6.088 -4.967 2.783 1.00 96.88 98 VAL A N 1
ATOM 791 C CA . VAL A 1 98 ? -5.401 -4.436 1.597 1.00 96.88 98 VAL A CA 1
ATOM 792 C C . VAL A 1 98 ? -5.926 -5.157 0.366 1.00 96.88 98 VAL A C 1
ATOM 794 O O . VAL A 1 98 ? -5.897 -6.383 0.306 1.00 96.88 98 VAL A O 1
ATOM 797 N N . ILE A 1 99 ? -6.393 -4.392 -0.616 1.00 95.31 99 ILE A N 1
ATOM 798 C CA . ILE A 1 99 ? -6.763 -4.903 -1.932 1.00 95.31 99 ILE A CA 1
ATOM 799 C C . ILE A 1 99 ? -5.563 -4.696 -2.851 1.00 95.31 99 ILE A C 1
ATOM 801 O O . ILE A 1 99 ? -5.162 -3.563 -3.113 1.00 95.31 99 ILE A O 1
ATOM 805 N N . ILE A 1 100 ? -4.997 -5.798 -3.339 1.00 92.88 100 ILE A N 1
ATOM 806 C CA . ILE A 1 100 ? -3.873 -5.797 -4.276 1.00 92.88 100 ILE A CA 1
ATOM 807 C C . ILE A 1 100 ? -4.414 -6.092 -5.672 1.00 92.88 100 ILE A C 1
ATOM 809 O O . ILE A 1 100 ? -5.077 -7.103 -5.890 1.00 92.88 100 ILE A O 1
ATOM 813 N N . THR A 1 101 ? -4.111 -5.214 -6.623 1.00 91.69 101 THR A N 1
ATOM 814 C CA . THR A 1 101 ? -4.311 -5.461 -8.055 1.00 91.69 101 THR A CA 1
ATOM 815 C C . THR A 1 101 ? -2.941 -5.458 -8.715 1.00 91.69 101 THR A C 1
ATOM 817 O O . THR A 1 101 ? -2.257 -4.443 -8.686 1.00 91.69 101 THR A O 1
ATOM 820 N N . THR A 1 102 ? -2.516 -6.594 -9.267 1.00 92.62 102 THR A N 1
ATOM 821 C CA . THR A 1 102 ? -1.213 -6.744 -9.933 1.00 92.62 102 THR A CA 1
ATOM 822 C C . THR A 1 102 ? -1.389 -7.283 -11.345 1.00 92.62 102 THR A C 1
ATOM 824 O O . THR A 1 102 ? -2.329 -8.028 -11.625 1.00 92.62 102 THR A O 1
ATOM 827 N N . ASN A 1 103 ? -0.470 -6.913 -12.233 1.00 91.25 103 ASN A N 1
ATOM 828 C CA . ASN A 1 103 ? -0.353 -7.477 -13.571 1.00 91.25 103 ASN A CA 1
ATOM 829 C C . ASN A 1 103 ? 0.209 -8.917 -13.570 1.00 91.25 103 ASN A C 1
ATOM 831 O O . ASN A 1 103 ? 0.112 -9.600 -14.587 1.00 91.25 103 ASN A O 1
ATOM 835 N N . GLY A 1 104 ? 0.782 -9.375 -12.450 1.00 91.88 104 GLY A N 1
ATOM 836 C CA . GLY A 1 104 ? 1.312 -10.728 -12.266 1.00 91.88 104 GLY A CA 1
ATOM 837 C C . GLY A 1 104 ? 2.630 -11.037 -12.986 1.00 91.88 104 GLY A C 1
ATOM 838 O O . GLY A 1 104 ? 3.131 -12.149 -12.850 1.00 91.88 104 GLY A O 1
ATOM 839 N N . VAL A 1 105 ? 3.222 -10.082 -13.711 1.00 90.62 105 VAL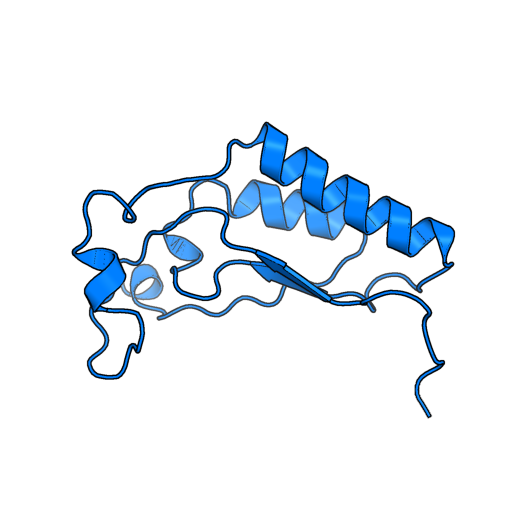 A N 1
ATOM 840 C CA . VAL A 1 105 ? 4.481 -10.268 -14.460 1.00 90.62 105 VAL A CA 1
ATOM 841 C C . VAL A 1 105 ? 5.621 -10.673 -13.525 1.00 90.62 105 VAL A C 1
ATOM 843 O O . VAL A 1 105 ? 6.368 -11.601 -13.827 1.00 90.62 105 VAL A O 1
ATOM 846 N N . SER A 1 106 ? 5.709 -10.047 -12.350 1.00 86.94 106 SER A N 1
ATOM 847 C CA . SER A 1 106 ? 6.780 -10.311 -11.380 1.00 86.94 106 SER A CA 1
ATOM 848 C C . SER A 1 106 ? 6.672 -11.669 -10.669 1.00 86.94 106 SER A C 1
ATOM 850 O O . SER A 1 106 ? 7.530 -11.983 -9.856 1.00 86.94 106 SER A O 1
ATOM 852 N N . PHE A 1 107 ? 5.628 -12.470 -10.922 1.00 84.88 107 PHE A N 1
ATOM 853 C CA . PHE A 1 107 ? 5.528 -13.844 -10.402 1.00 84.88 107 PHE A CA 1
ATOM 854 C C . PHE A 1 107 ? 6.138 -14.894 -11.335 1.00 84.88 107 PHE A C 1
ATOM 856 O O . PHE A 1 107 ? 6.261 -16.054 -10.948 1.00 84.88 107 PHE A O 1
ATOM 863 N N . THR A 1 108 ? 6.434 -14.516 -12.581 1.00 70.62 108 THR A N 1
ATOM 864 C CA . THR A 1 108 ? 6.933 -15.431 -13.621 1.00 70.62 108 THR A CA 1
ATOM 865 C C . THR A 1 108 ? 8.446 -15.359 -13.834 1.00 70.62 108 THR A C 1
ATOM 867 O O . THR A 1 108 ? 8.963 -16.069 -14.696 1.00 70.62 108 THR A O 1
ATOM 870 N N . GLU A 1 109 ? 9.133 -14.524 -13.051 1.00 52.50 109 GLU A N 1
ATOM 871 C CA . GLU A 1 109 ? 10.599 -14.440 -12.950 1.00 52.50 109 GLU A CA 1
ATOM 872 C C . GLU A 1 109 ? 11.102 -15.242 -11.743 1.00 52.50 109 GLU A C 1
ATOM 874 O O . GLU A 1 109 ? 12.155 -15.904 -11.886 1.00 52.50 109 GLU A O 1
#

Secondary structure (DSSP, 8-state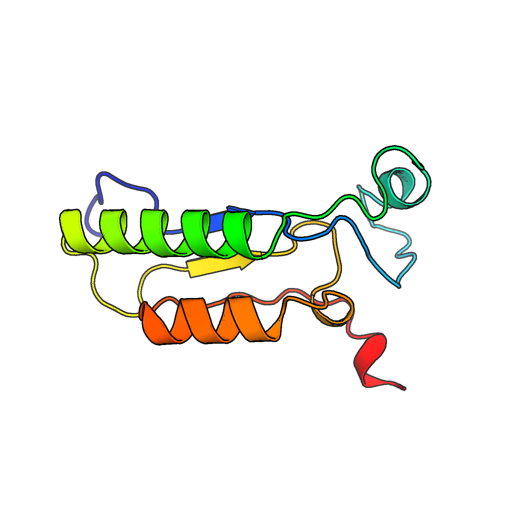):
-----SS-SEEEE-SB---S---TT-TTGGGGT-TTTTT-B--HHHHHHHHHHHHHHHHHTTPPTT-SEEEE-SSS-GGG-TTHHHHHHHHHHTT-EE------GGG--

InterPro domains:
  IPR013785 Aldolase-type TIM barrel [G3DSA:3.20.20.70] (7-109)
  IPR058240 Radical SAM superfamily [SSF102114] (8-108)

Radius of gyration: 15.3 Å; chains: 1; bounding box: 39×30×40 Å

Foldseek 3Di:
DPPPQPDALEAEEEQFQAAPDQDPPQPCSVLCVDPVRHGDGDDLVRLLCVLVVVLVVCVVRVPDAARGEYEYCPRYALVPDPCNVVNVVSCVVSRYHYDHDHPCPVVVD